Protein AF-A0A640Y9T9-F1 (afdb_monomer_lite)

Structure (mmCIF, N/CA/C/O backbone):
data_AF-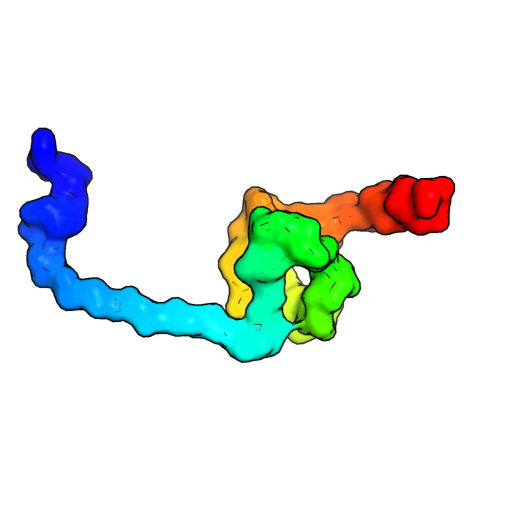A0A640Y9T9-F1
#
_entry.id   AF-A0A640Y9T9-F1
#
loop_
_atom_site.group_PDB
_atom_site.id
_atom_site.type_symbol
_atom_site.label_atom_id
_atom_site.label_alt_id
_atom_site.label_comp_id
_atom_site.label_asym_id
_atom_site.label_entity_id
_atom_site.label_seq_id
_atom_site.pdbx_PDB_ins_code
_atom_site.Cartn_x
_atom_site.Cartn_y
_atom_site.Cartn_z
_atom_site.occupancy
_atom_site.B_iso_or_equiv
_atom_site.auth_seq_id
_atom_site.auth_comp_id
_atom_site.auth_asym_id
_atom_site.auth_atom_id
_atom_site.pdbx_PDB_model_num
ATOM 1 N N . ALA A 1 1 ? 19.739 5.877 -25.647 1.00 61.28 1 ALA A N 1
ATOM 2 C CA . ALA A 1 1 ? 18.670 4.867 -25.824 1.00 61.28 1 ALA A CA 1
ATOM 3 C C . ALA A 1 1 ? 19.102 3.484 -25.325 1.00 61.28 1 ALA A C 1
ATOM 5 O O . ALA A 1 1 ? 18.248 2.654 -25.055 1.00 61.28 1 ALA A O 1
ATOM 6 N N . ASP A 1 2 ? 20.405 3.250 -25.153 1.00 81.19 2 ASP A N 1
ATOM 7 C CA . ASP A 1 2 ? 21.012 1.9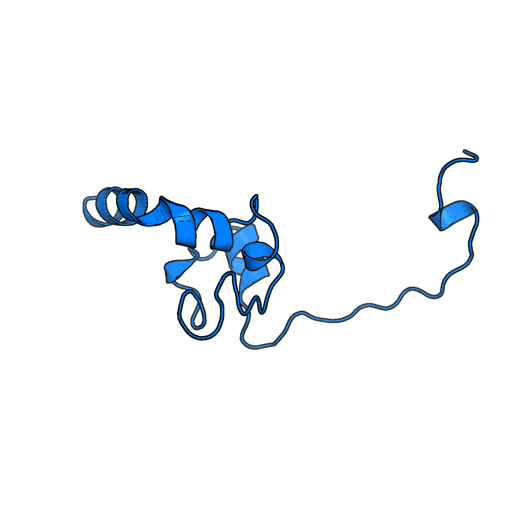47 -24.844 1.00 81.19 2 ASP A CA 1
ATOM 8 C C . ASP A 1 2 ? 20.843 1.443 -23.399 1.00 81.19 2 ASP A C 1
ATOM 10 O O . ASP A 1 2 ? 21.360 0.381 -23.057 1.00 81.19 2 ASP A O 1
ATOM 14 N N . LEU A 1 3 ? 20.140 2.180 -22.533 1.00 90.94 3 LEU A N 1
ATOM 15 C CA . LEU A 1 3 ? 19.920 1.810 -21.124 1.00 90.94 3 LEU A CA 1
ATOM 16 C C . LEU A 1 3 ? 18.465 1.423 -20.817 1.00 90.94 3 LEU A C 1
ATOM 18 O O . LEU A 1 3 ? 18.136 1.158 -19.668 1.00 90.94 3 LEU A O 1
ATOM 22 N N . ASP A 1 4 ? 17.607 1.372 -21.835 1.00 92.12 4 ASP A N 1
ATOM 23 C CA . ASP A 1 4 ? 16.219 0.939 -21.699 1.00 92.12 4 ASP A CA 1
ATOM 24 C C . ASP A 1 4 ? 16.116 -0.577 -21.934 1.00 92.12 4 ASP A C 1
ATOM 26 O O . ASP A 1 4 ? 16.396 -1.072 -23.032 1.00 92.12 4 ASP A O 1
ATOM 30 N N . ALA A 1 5 ? 15.744 -1.318 -20.887 1.00 91.69 5 ALA A N 1
ATOM 31 C CA . ALA A 1 5 ? 15.626 -2.771 -20.939 1.00 91.69 5 ALA A CA 1
ATOM 32 C C . ALA A 1 5 ? 14.513 -3.231 -21.894 1.00 91.69 5 ALA A C 1
ATOM 34 O O . ALA A 1 5 ? 14.720 -4.201 -22.624 1.00 91.69 5 ALA A O 1
ATOM 35 N N . GLU A 1 6 ? 13.386 -2.514 -21.959 1.00 90.00 6 GLU A N 1
ATOM 36 C CA . GLU A 1 6 ? 12.250 -2.876 -22.818 1.00 90.00 6 GLU A CA 1
ATOM 37 C C . GLU A 1 6 ? 12.611 -2.765 -24.304 1.00 90.00 6 GLU A C 1
ATOM 39 O O . GLU A 1 6 ? 12.102 -3.509 -25.139 1.00 90.00 6 GLU A O 1
ATOM 44 N N . ARG A 1 7 ? 13.550 -1.874 -24.647 1.00 89.31 7 ARG A N 1
ATOM 45 C CA . ARG A 1 7 ? 14.052 -1.719 -26.021 1.00 89.31 7 ARG A CA 1
ATOM 46 C C . ARG A 1 7 ? 15.139 -2.724 -26.400 1.00 89.31 7 ARG A C 1
ATOM 48 O O . ARG A 1 7 ? 15.328 -2.974 -27.588 1.00 89.31 7 ARG A O 1
ATOM 55 N N . ARG A 1 8 ? 15.885 -3.260 -25.426 1.00 93.12 8 ARG A N 1
ATOM 56 C CA . ARG A 1 8 ? 16.994 -4.209 -25.663 1.00 93.12 8 ARG A CA 1
ATOM 57 C C . ARG A 1 8 ? 16.537 -5.660 -25.686 1.00 93.12 8 ARG A C 1
ATOM 59 O O . ARG A 1 8 ? 17.147 -6.463 -26.389 1.00 93.12 8 ARG A O 1
ATOM 66 N N . PHE A 1 9 ? 15.495 -5.995 -24.930 1.00 90.50 9 PHE A N 1
ATOM 67 C CA . PHE A 1 9 ? 15.036 -7.368 -24.759 1.00 90.50 9 PHE A CA 1
ATOM 68 C C . PHE A 1 9 ? 13.570 -7.503 -25.199 1.00 90.50 9 PHE A C 1
ATOM 70 O O . PHE A 1 9 ? 12.688 -6.975 -24.524 1.00 90.50 9 PHE A O 1
ATOM 77 N N . PRO A 1 10 ? 13.276 -8.212 -26.307 1.00 88.75 10 PRO A N 1
ATOM 78 C CA . PRO A 1 10 ? 11.902 -8.447 -26.734 1.00 88.75 10 PRO A CA 1
ATOM 79 C C . PRO A 1 10 ? 11.242 -9.483 -25.815 1.00 88.75 10 PRO A C 1
ATOM 81 O O . PRO A 1 10 ? 11.456 -10.687 -25.953 1.00 88.75 10 PRO A O 1
ATOM 84 N N . LEU A 1 11 ? 10.442 -9.005 -24.861 1.00 87.69 11 LEU A N 1
ATOM 85 C CA . LEU A 1 11 ? 9.657 -9.832 -23.946 1.00 87.69 11 LEU A CA 1
ATOM 86 C C . LEU A 1 11 ? 8.180 -9.808 -24.354 1.00 87.69 11 LEU A C 1
ATOM 88 O O . LEU A 1 11 ? 7.631 -8.760 -24.691 1.00 87.69 11 LEU A O 1
ATOM 92 N N . ALA A 1 12 ? 7.514 -10.961 -24.291 1.00 87.00 12 ALA A N 1
ATOM 93 C CA . ALA A 1 12 ? 6.062 -11.007 -24.405 1.00 87.00 12 ALA A CA 1
ATOM 94 C C . ALA A 1 12 ? 5.449 -10.439 -23.116 1.00 87.00 12 ALA A C 1
ATOM 96 O O . ALA A 1 12 ? 5.674 -10.972 -22.030 1.00 87.00 12 ALA A O 1
ATOM 97 N N . GLY A 1 13 ? 4.693 -9.345 -23.225 1.00 84.88 13 GLY A N 1
ATOM 98 C CA . GLY A 1 13 ? 4.027 -8.743 -22.073 1.00 84.88 13 GLY A CA 1
ATOM 99 C C . GLY A 1 13 ? 2.979 -9.686 -21.480 1.00 84.88 13 GLY A C 1
ATOM 100 O O . GLY A 1 13 ? 2.100 -10.168 -22.193 1.00 84.88 13 GLY A O 1
ATOM 101 N N . ALA A 1 14 ? 3.043 -9.915 -20.169 1.00 87.62 14 ALA A N 1
ATOM 102 C CA . ALA A 1 14 ? 2.016 -10.628 -19.419 1.00 87.62 14 ALA A CA 1
ATOM 103 C C . ALA A 1 14 ? 1.333 -9.661 -18.448 1.00 87.62 14 ALA A C 1
ATOM 105 O O . ALA A 1 14 ? 1.996 -8.901 -17.745 1.00 87.62 14 ALA A O 1
ATOM 106 N N . ARG A 1 15 ? -0.001 -9.692 -18.407 1.00 87.44 15 ARG A N 1
ATOM 107 C CA . ARG A 1 15 ? -0.788 -8.97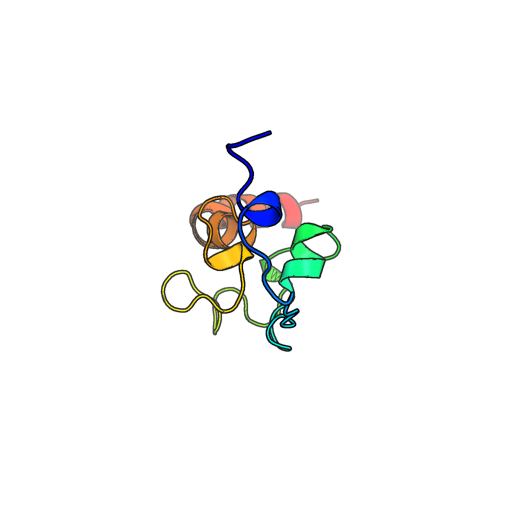7 -17.398 1.00 87.44 15 ARG A CA 1
ATOM 108 C C . ARG A 1 15 ? -1.381 -9.994 -16.440 1.00 87.44 15 ARG A C 1
ATOM 110 O O . ARG A 1 15 ? -2.072 -10.913 -16.872 1.00 87.44 15 ARG A O 1
ATOM 117 N N . VAL A 1 16 ? -1.119 -9.802 -15.155 1.00 87.50 16 VAL A N 1
ATOM 118 C CA . VAL A 1 16 ? -1.707 -10.585 -14.069 1.00 87.50 16 VAL A CA 1
ATOM 119 C C . VAL A 1 16 ? -2.548 -9.629 -13.241 1.00 87.50 16 VAL A C 1
ATOM 121 O O . VAL A 1 16 ? -2.088 -8.542 -12.900 1.00 87.50 16 VAL A O 1
ATOM 124 N N . ALA A 1 17 ? -3.798 -10.005 -12.992 1.00 86.00 17 ALA A N 1
ATOM 125 C CA . ALA A 1 17 ? -4.683 -9.224 -12.143 1.00 86.00 17 ALA A CA 1
ATOM 126 C C . ALA A 1 17 ? -4.302 -9.400 -10.669 1.00 86.00 17 ALA A C 1
ATOM 128 O O . ALA A 1 17 ? -3.827 -10.468 -10.274 1.00 86.00 17 ALA A O 1
ATOM 129 N N . ASP A 1 18 ? -4.567 -8.375 -9.862 1.00 84.69 18 ASP A N 1
ATOM 130 C CA . ASP A 1 18 ? -4.463 -8.480 -8.410 1.00 84.69 18 ASP A CA 1
ATOM 131 C C . ASP A 1 18 ? -5.409 -9.565 -7.850 1.00 84.69 18 ASP A C 1
ATOM 133 O O . ASP A 1 18 ? -6.444 -9.876 -8.462 1.00 84.69 18 ASP A O 1
ATOM 137 N N . PRO A 1 19 ? -5.092 -10.138 -6.672 1.00 88.38 19 PRO A N 1
ATOM 138 C CA . PRO A 1 19 ? -5.992 -11.048 -5.971 1.00 88.38 19 PRO A CA 1
ATOM 139 C C . PRO A 1 19 ? -7.373 -10.420 -5.762 1.00 88.38 19 PRO A C 1
ATOM 141 O O . PRO A 1 19 ? -7.482 -9.249 -5.402 1.00 88.38 19 PRO A O 1
ATOM 144 N N . ARG A 1 20 ? -8.442 -11.209 -5.941 1.00 88.06 20 ARG A N 1
ATOM 145 C CA . ARG A 1 20 ? -9.831 -10.707 -5.899 1.00 88.06 20 ARG A CA 1
ATOM 146 C C . ARG A 1 20 ? -10.218 -10.116 -4.546 1.00 88.06 20 ARG A C 1
ATOM 148 O O . ARG A 1 20 ? -11.060 -9.226 -4.494 1.00 88.06 20 ARG A O 1
ATOM 155 N N . GLU A 1 21 ? -9.641 -10.620 -3.460 1.00 90.38 21 GLU A N 1
ATOM 156 C CA . GLU A 1 21 ? -9.851 -10.072 -2.119 1.00 90.38 21 GLU A CA 1
ATOM 157 C C . GLU A 1 21 ? -9.140 -8.732 -1.868 1.00 90.38 21 GLU A C 1
ATOM 159 O O . GLU A 1 21 ? -9.453 -8.049 -0.891 1.00 90.38 21 GLU A O 1
ATOM 164 N N . CYS A 1 22 ? -8.192 -8.337 -2.720 1.00 94.62 22 CYS A N 1
ATOM 165 C CA . CYS A 1 22 ? -7.397 -7.137 -2.527 1.00 94.62 22 CYS A CA 1
ATOM 166 C C . CYS A 1 22 ? -8.030 -5.912 -3.199 1.00 94.62 22 CYS A C 1
ATOM 168 O O . CYS A 1 22 ? -8.271 -5.903 -4.401 1.00 94.62 22 CYS A O 1
ATOM 170 N N . GLN A 1 23 ? -8.215 -4.831 -2.437 1.00 95.62 23 GLN A N 1
ATOM 171 C CA . GLN A 1 23 ? -8.766 -3.561 -2.932 1.00 95.62 23 GLN A CA 1
ATOM 172 C C . GLN A 1 23 ? -7.688 -2.464 -3.059 1.00 95.62 23 GLN A C 1
ATOM 174 O O . GLN A 1 23 ? -7.972 -1.281 -2.890 1.00 95.62 23 GLN A O 1
ATOM 179 N N . CYS A 1 24 ? -6.427 -2.832 -3.342 1.00 94.81 24 CYS A N 1
ATOM 180 C CA . CYS A 1 24 ? -5.322 -1.864 -3.461 1.00 94.81 24 CYS A CA 1
ATOM 181 C C . CYS A 1 24 ? -5.596 -0.777 -4.509 1.00 94.81 24 CYS A C 1
ATOM 183 O O . CYS A 1 24 ? -5.298 0.385 -4.256 1.00 94.81 24 CYS A O 1
ATOM 185 N N . GLY A 1 25 ? -6.207 -1.124 -5.647 1.00 93.88 25 GLY A N 1
ATOM 186 C CA . GLY A 1 25 ? -6.575 -0.143 -6.671 1.00 93.88 25 GLY A CA 1
ATOM 187 C C . GLY A 1 25 ? -7.502 0.954 -6.137 1.00 93.88 25 GLY A C 1
ATOM 188 O O . GLY A 1 25 ? -7.233 2.132 -6.350 1.00 93.88 25 GLY A O 1
ATOM 189 N N . GLU A 1 26 ? -8.532 0.581 -5.372 1.00 95.81 26 GLU A N 1
ATOM 190 C CA . GLU A 1 26 ? -9.483 1.527 -4.770 1.00 95.81 26 GLU A CA 1
ATOM 191 C C . GLU A 1 26 ? -8.823 2.401 -3.691 1.00 95.81 26 GLU A C 1
ATOM 193 O O . GLU A 1 26 ? -9.133 3.589 -3.581 1.00 95.81 26 GLU A O 1
ATOM 198 N N . VAL A 1 27 ? -7.877 1.837 -2.928 1.00 95.38 27 VAL A N 1
ATOM 199 C CA . VAL A 1 27 ? -7.061 2.589 -1.960 1.00 95.38 27 VAL A CA 1
ATOM 200 C C . VAL A 1 27 ? -6.163 3.605 -2.672 1.00 95.38 27 VAL A C 1
ATOM 202 O O . VAL A 1 27 ? -6.081 4.754 -2.245 1.00 95.38 27 VAL A O 1
ATOM 205 N N . LEU A 1 28 ? -5.509 3.212 -3.770 1.00 93.19 28 LEU A N 1
ATOM 206 C CA . LEU A 1 28 ? -4.620 4.087 -4.546 1.00 93.19 28 LEU A CA 1
ATOM 207 C C . LEU A 1 28 ? -5.370 5.243 -5.209 1.00 93.19 28 LEU A C 1
ATOM 209 O O . LEU A 1 28 ? -4.843 6.350 -5.278 1.00 93.19 28 LEU A O 1
ATOM 213 N N . THR A 1 29 ? -6.604 5.013 -5.661 1.00 95.19 29 THR A N 1
ATOM 214 C CA . THR A 1 29 ? -7.462 6.078 -6.199 1.00 95.19 29 THR A CA 1
ATOM 215 C C . THR A 1 29 ? -8.132 6.915 -5.108 1.00 95.19 29 THR A C 1
ATOM 217 O O . THR A 1 29 ? -8.834 7.870 -5.429 1.00 95.19 29 THR A O 1
ATOM 220 N N . GLY A 1 30 ? -7.961 6.557 -3.829 1.00 94.19 30 GLY A N 1
ATOM 221 C CA . GLY A 1 30 ? -8.609 7.222 -2.698 1.00 94.19 30 GLY A CA 1
ATOM 222 C C . GLY A 1 30 ? -10.125 7.010 -2.632 1.00 94.19 30 GLY A C 1
ATOM 223 O O . GLY A 1 30 ? -10.808 7.770 -1.953 1.00 94.19 30 GLY A O 1
ATOM 224 N N . ALA A 1 31 ? -10.650 6.002 -3.336 1.00 97.12 31 ALA A N 1
ATOM 225 C CA . ALA A 1 31 ? -12.072 5.654 -3.319 1.00 97.12 31 ALA A CA 1
ATOM 226 C C . ALA A 1 31 ? -12.473 5.008 -1.989 1.00 97.12 31 ALA A C 1
ATOM 228 O O . ALA A 1 31 ? -13.585 5.215 -1.512 1.00 97.12 31 ALA A O 1
ATOM 229 N N . ILE A 1 32 ? -11.544 4.258 -1.392 1.00 95.50 32 ILE A N 1
ATOM 230 C CA . ILE A 1 32 ? -11.658 3.735 -0.034 1.00 95.50 32 ILE A CA 1
ATOM 231 C C . ILE A 1 32 ? -10.377 4.022 0.738 1.00 95.50 32 ILE A C 1
ATOM 233 O O . ILE A 1 32 ? -9.295 4.220 0.179 1.00 95.50 32 ILE A O 1
ATOM 237 N N . LYS A 1 33 ? -10.480 3.980 2.054 1.00 93.75 33 LYS A N 1
ATOM 238 C CA . LYS A 1 33 ? -9.357 4.040 2.970 1.00 93.75 33 LYS A CA 1
ATOM 239 C C . LYS A 1 33 ? -8.810 2.639 3.264 1.00 93.75 33 LYS A C 1
ATOM 241 O O . LYS A 1 33 ? -9.553 1.661 3.187 1.00 93.75 33 LYS A O 1
ATOM 246 N N . PRO A 1 34 ? -7.534 2.499 3.678 1.00 94.81 34 PRO A N 1
ATOM 247 C CA . PRO A 1 34 ? -6.952 1.190 3.975 1.00 94.81 34 PRO A CA 1
ATOM 248 C C . PRO A 1 34 ? -7.773 0.336 4.948 1.00 94.81 34 PRO A C 1
ATOM 250 O O . PRO A 1 34 ? -7.909 -0.858 4.727 1.00 94.81 34 PRO A O 1
ATOM 253 N N . TRP A 1 35 ? -8.373 0.928 5.985 1.00 92.44 35 TRP A N 1
ATOM 254 C CA . TRP A 1 35 ? -9.184 0.199 6.972 1.00 92.44 35 TRP A CA 1
ATOM 255 C C . TRP A 1 35 ? -10.593 -0.171 6.490 1.00 92.44 35 TRP A C 1
ATOM 257 O O . TRP A 1 35 ? -11.279 -0.920 7.177 1.00 92.44 35 TRP A O 1
ATOM 267 N N . GLU A 1 36 ? -11.025 0.346 5.340 1.00 94.81 36 GLU A N 1
ATOM 268 C CA . GLU A 1 36 ? -12.274 -0.048 4.680 1.00 94.81 36 GLU A CA 1
ATOM 269 C C . GLU A 1 36 ? -12.065 -1.264 3.759 1.00 94.81 36 GLU A C 1
ATOM 271 O O . GLU A 1 36 ? -13.027 -1.925 3.368 1.00 94.81 36 GLU A O 1
ATOM 276 N N . CYS A 1 37 ? -10.809 -1.606 3.442 1.00 95.25 37 CYS A N 1
ATOM 277 C CA . CYS A 1 37 ? -10.469 -2.822 2.708 1.00 95.25 37 CYS A CA 1
ATOM 278 C C . CYS A 1 37 ? -10.715 -4.063 3.578 1.00 95.25 37 CYS A C 1
ATOM 280 O O . CYS A 1 37 ? -10.197 -4.178 4.691 1.00 95.25 37 CYS A O 1
ATOM 282 N N . ARG A 1 38 ? -11.458 -5.038 3.042 1.00 94.44 38 ARG A N 1
ATOM 283 C CA . ARG A 1 38 ? -11.960 -6.203 3.803 1.00 94.44 38 ARG A CA 1
ATOM 284 C C . ARG A 1 38 ? -10.870 -7.067 4.439 1.00 94.44 38 ARG A C 1
ATOM 286 O O . ARG A 1 38 ? -11.109 -7.690 5.469 1.00 94.44 38 ARG A O 1
ATOM 293 N N . VAL A 1 39 ? -9.694 -7.130 3.817 1.00 96.44 39 VAL A N 1
ATOM 294 C CA . VAL A 1 39 ? -8.572 -7.969 4.270 1.00 96.44 39 VAL A CA 1
ATOM 295 C C . VAL A 1 39 ? -7.497 -7.193 5.030 1.00 96.44 39 VAL A C 1
ATOM 297 O O . VAL A 1 39 ? -6.514 -7.786 5.470 1.00 96.44 39 VAL A O 1
ATOM 300 N N . PHE A 1 40 ? -7.637 -5.874 5.181 1.00 95.75 40 PHE A N 1
ATOM 301 C CA . PHE A 1 40 ? -6.612 -5.042 5.804 1.00 95.75 40 PHE A CA 1
ATOM 302 C C . PHE A 1 40 ? -6.424 -5.363 7.290 1.00 95.75 40 PHE A C 1
ATOM 304 O O . PHE A 1 40 ? -7.365 -5.318 8.080 1.00 95.75 40 PHE A O 1
ATOM 311 N N . GLY A 1 41 ? -5.181 -5.647 7.682 1.00 93.75 41 GLY A N 1
ATOM 312 C CA . GLY A 1 41 ? -4.800 -5.917 9.067 1.00 93.75 41 GLY A CA 1
ATOM 313 C C . GLY A 1 41 ? -5.303 -7.251 9.623 1.00 93.75 41 GLY A C 1
ATOM 314 O O . GLY A 1 41 ? -5.099 -7.521 10.803 1.00 93.75 41 GLY A O 1
ATOM 315 N N . THR A 1 42 ? -5.950 -8.072 8.792 1.00 94.69 42 THR A N 1
ATOM 316 C CA . THR A 1 42 ? -6.383 -9.433 9.122 1.00 94.69 42 THR A CA 1
ATOM 317 C C . THR A 1 42 ? -5.589 -10.428 8.283 1.00 94.69 42 THR A C 1
ATOM 319 O O . THR A 1 42 ? -4.519 -10.857 8.697 1.00 94.69 42 THR A O 1
ATOM 322 N N . ALA A 1 43 ? -6.067 -10.747 7.080 1.00 95.94 43 ALA A N 1
ATOM 323 C CA . ALA A 1 43 ? -5.366 -11.612 6.139 1.00 95.94 43 ALA A CA 1
ATOM 324 C C . ALA A 1 43 ? -4.212 -10.882 5.436 1.00 95.94 43 ALA A C 1
ATOM 326 O O . ALA A 1 43 ? -3.207 -11.500 5.121 1.00 95.94 43 ALA A O 1
ATOM 327 N N . CYS A 1 44 ? -4.333 -9.572 5.204 1.00 96.44 44 CYS A N 1
ATOM 328 C CA . CYS A 1 44 ? -3.282 -8.745 4.622 1.00 96.44 44 CYS A CA 1
ATOM 329 C C . CYS A 1 44 ? -2.534 -8.002 5.735 1.00 96.44 44 CYS A C 1
ATOM 331 O O . CYS A 1 44 ? -3.075 -7.068 6.336 1.00 96.44 44 CYS A O 1
ATOM 333 N N . THR A 1 45 ? -1.291 -8.405 5.993 1.00 95.81 45 THR A N 1
ATOM 334 C CA . THR A 1 45 ? -0.372 -7.806 6.980 1.00 95.81 45 THR A CA 1
ATOM 335 C C . THR A 1 45 ? 1.014 -7.611 6.353 1.00 95.81 45 THR A C 1
ATOM 337 O O . THR A 1 45 ? 1.261 -8.140 5.270 1.00 95.81 45 THR A O 1
ATOM 340 N N . PRO A 1 46 ? 1.949 -6.881 6.988 1.00 95.00 46 PRO A N 1
ATOM 341 C CA . PRO A 1 46 ? 3.316 -6.775 6.471 1.00 95.00 46 PRO A CA 1
ATOM 342 C C . PRO A 1 46 ? 4.024 -8.133 6.323 1.00 95.00 46 PRO A C 1
ATOM 344 O O . PRO A 1 46 ? 4.803 -8.321 5.395 1.00 95.00 46 PRO A O 1
ATOM 347 N N . GLU A 1 47 ? 3.734 -9.089 7.211 1.00 95.44 47 GLU A N 1
ATOM 348 C CA . GLU A 1 47 ? 4.279 -10.455 7.158 1.00 95.44 47 GLU A CA 1
ATOM 349 C C . GLU A 1 47 ? 3.580 -11.323 6.098 1.00 95.44 47 GLU A C 1
ATOM 351 O O . GLU A 1 47 ? 4.199 -12.216 5.521 1.00 95.44 47 GLU A O 1
ATOM 356 N N . HIS A 1 48 ? 2.300 -11.052 5.817 1.00 96.00 48 HIS A N 1
ATOM 357 C CA . HIS A 1 48 ? 1.506 -11.738 4.797 1.00 96.00 48 HIS A CA 1
ATOM 358 C C . HIS A 1 48 ? 0.857 -10.729 3.840 1.00 96.00 48 HIS A C 1
ATOM 360 O O . HIS A 1 48 ? -0.337 -10.424 3.912 1.00 96.00 48 HIS A O 1
ATOM 366 N N . ALA A 1 49 ? 1.672 -10.156 2.956 1.00 94.62 49 ALA A N 1
ATOM 367 C CA . ALA A 1 49 ? 1.229 -9.103 2.056 1.00 94.62 49 ALA A CA 1
ATOM 368 C C . ALA A 1 49 ? 0.500 -9.682 0.832 1.00 94.62 49 ALA A C 1
ATOM 370 O O . ALA A 1 49 ? 1.098 -10.354 -0.005 1.00 94.62 49 ALA A O 1
ATOM 371 N N . ILE A 1 50 ? -0.795 -9.377 0.710 1.00 95.25 50 ILE A N 1
ATOM 372 C CA . ILE A 1 50 ? -1.635 -9.829 -0.415 1.00 95.25 50 ILE A CA 1
ATOM 373 C C . ILE A 1 50 ? -1.516 -8.888 -1.624 1.00 95.25 50 ILE A C 1
ATOM 375 O O . ILE A 1 50 ? -1.596 -9.329 -2.765 1.00 95.25 50 ILE A O 1
ATOM 379 N N . GLY A 1 51 ? -1.340 -7.585 -1.388 1.00 92.69 51 GLY A N 1
ATOM 380 C CA . GLY A 1 51 ? -1.308 -6.570 -2.443 1.00 92.69 51 GLY A CA 1
ATOM 381 C C . GLY A 1 51 ? -0.148 -5.596 -2.308 1.00 92.69 51 GLY A C 1
ATOM 382 O O . GLY A 1 51 ? 0.430 -5.425 -1.230 1.00 92.69 51 GLY A O 1
ATOM 383 N N . THR A 1 52 ? 0.163 -4.911 -3.408 1.00 92.56 52 THR A N 1
ATOM 384 C CA . THR A 1 52 ? 1.334 -4.025 -3.527 1.00 92.56 52 THR A CA 1
ATOM 385 C C . THR A 1 52 ? 1.350 -2.899 -2.492 1.00 92.56 52 THR A C 1
ATOM 387 O O . THR A 1 52 ? 2.418 -2.555 -1.983 1.00 92.56 52 THR A O 1
ATOM 390 N N . CYS A 1 53 ? 0.183 -2.380 -2.092 1.00 95.25 53 CYS A N 1
ATOM 391 C CA . CYS A 1 53 ? 0.102 -1.343 -1.062 1.00 95.25 53 CYS A CA 1
ATOM 392 C C . CYS A 1 53 ? 0.521 -1.819 0.337 1.00 95.25 53 CYS A C 1
ATOM 394 O O . CYS A 1 53 ? 0.740 -0.970 1.198 1.00 95.25 53 CYS A O 1
ATOM 396 N N . MET A 1 54 ? 0.582 -3.131 0.593 1.00 96.12 54 MET A N 1
ATOM 397 C CA . MET A 1 54 ? 1.081 -3.696 1.855 1.00 96.12 54 MET A CA 1
ATOM 398 C C . MET A 1 54 ? 2.552 -4.124 1.762 1.00 96.12 54 MET A C 1
ATOM 400 O O . MET A 1 54 ? 3.253 -4.088 2.766 1.00 96.12 54 MET A O 1
ATOM 404 N N . VAL A 1 55 ? 3.028 -4.500 0.568 1.00 95.38 55 VAL A N 1
ATOM 405 C CA . VAL A 1 55 ? 4.433 -4.889 0.339 1.00 95.38 55 VAL A CA 1
ATOM 406 C C . VAL A 1 55 ? 5.370 -3.687 0.464 1.00 95.38 55 VAL A C 1
ATOM 408 O O . VAL A 1 55 ? 6.449 -3.792 1.042 1.00 95.38 55 VAL A O 1
ATOM 411 N N . SER A 1 56 ? 4.978 -2.545 -0.108 1.00 92.25 56 SER A N 1
ATOM 412 C CA . SER A 1 56 ? 5.831 -1.357 -0.125 1.00 92.25 56 SER A CA 1
ATOM 413 C C . SER A 1 56 ? 5.733 -0.581 1.193 1.00 92.25 56 SER A C 1
ATOM 415 O O . SER A 1 56 ? 4.615 -0.297 1.620 1.00 92.25 56 SER A O 1
ATOM 417 N N . PRO A 1 57 ? 6.853 -0.139 1.798 1.00 88.00 57 PRO A N 1
ATOM 418 C CA . PRO A 1 57 ? 6.828 0.749 2.964 1.00 88.00 57 PRO A CA 1
ATOM 419 C C . PRO A 1 57 ? 6.209 2.121 2.654 1.00 88.00 57 PRO A C 1
ATOM 421 O O . PRO A 1 57 ? 5.654 2.759 3.546 1.00 88.00 57 PRO A O 1
ATOM 424 N N . GLU A 1 58 ? 6.256 2.554 1.392 1.00 93.44 58 GLU A N 1
ATOM 425 C CA . GLU A 1 58 ? 5.570 3.758 0.901 1.00 93.44 58 GLU A CA 1
ATOM 426 C C . GLU A 1 58 ? 4.099 3.487 0.545 1.00 93.44 58 GLU A C 1
ATOM 428 O O . GLU A 1 58 ? 3.335 4.401 0.235 1.00 93.44 58 GLU A O 1
ATOM 433 N N . GLY A 1 59 ? 3.681 2.221 0.571 1.00 94.81 59 GLY A N 1
ATOM 434 C CA . GLY A 1 59 ? 2.322 1.817 0.271 1.00 94.81 59 GLY A CA 1
ATOM 435 C C . GLY A 1 59 ? 1.344 2.314 1.332 1.00 94.81 59 GLY A C 1
ATOM 436 O O . GLY A 1 59 ? 1.588 2.206 2.534 1.00 94.81 59 GLY A O 1
ATOM 437 N N . ALA A 1 60 ? 0.192 2.817 0.885 1.00 95.31 60 ALA A N 1
ATOM 438 C CA . ALA A 1 60 ? -0.836 3.360 1.770 1.00 95.31 60 ALA A CA 1
ATOM 439 C C . ALA A 1 60 ? -1.271 2.364 2.859 1.00 95.31 60 ALA A C 1
ATOM 441 O O . ALA A 1 60 ? -1.475 2.760 4.005 1.00 95.31 60 ALA A O 1
ATOM 442 N N . CYS A 1 61 ? -1.373 1.070 2.535 1.00 96.00 61 CYS A N 1
ATOM 443 C CA . CYS A 1 61 ? -1.745 0.050 3.512 1.00 96.00 61 CYS A CA 1
ATOM 444 C C . CYS A 1 61 ? -0.628 -0.176 4.536 1.00 96.00 61 CYS A C 1
ATO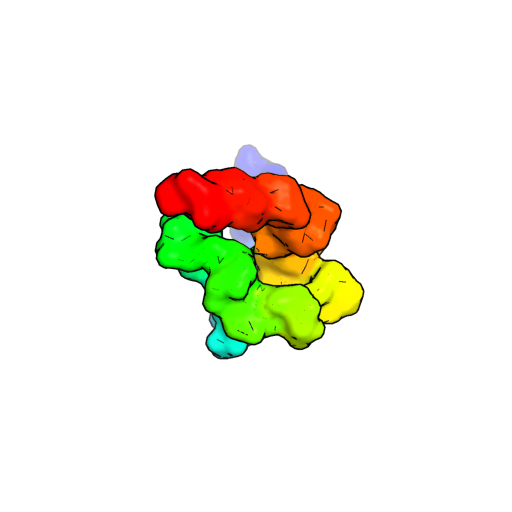M 446 O O . CYS A 1 61 ? -0.900 -0.115 5.732 1.00 96.00 61 CYS A O 1
ATOM 448 N N . ALA A 1 62 ? 0.621 -0.372 4.107 1.00 96.38 62 ALA A N 1
ATOM 449 C CA . ALA A 1 62 ? 1.743 -0.556 5.029 1.00 96.38 62 ALA A CA 1
ATOM 450 C C . ALA A 1 62 ? 1.936 0.667 5.941 1.00 96.38 62 ALA A C 1
ATOM 452 O O . ALA A 1 62 ? 2.051 0.531 7.160 1.00 96.38 62 ALA A O 1
ATOM 453 N N . ALA A 1 63 ? 1.888 1.874 5.372 1.00 94.38 63 ALA A N 1
ATOM 454 C CA . ALA A 1 63 ? 1.980 3.120 6.123 1.00 94.38 63 ALA A CA 1
ATOM 455 C C . ALA A 1 63 ? 0.857 3.229 7.167 1.00 94.38 63 ALA A C 1
ATOM 457 O 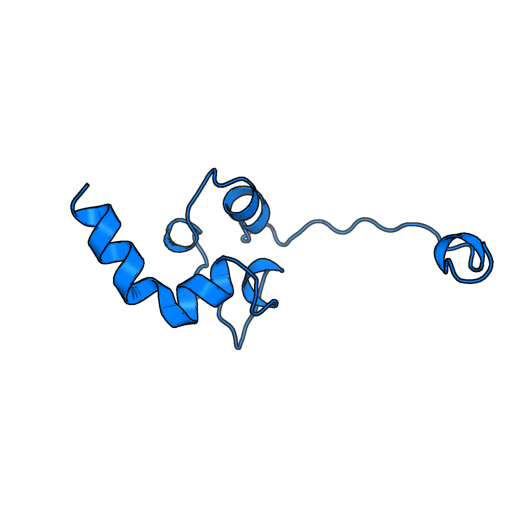O . ALA A 1 63 ? 1.104 3.558 8.330 1.00 94.38 63 ALA A O 1
ATOM 458 N N . TYR A 1 64 ? -0.378 2.892 6.788 1.00 94.38 64 TYR A N 1
ATOM 459 C CA . TYR A 1 64 ? -1.506 2.932 7.713 1.00 94.38 64 TYR A CA 1
ATOM 460 C C . TYR A 1 64 ? -1.450 1.841 8.783 1.00 94.38 64 TYR A C 1
ATOM 462 O O . TYR A 1 64 ? -1.834 2.080 9.927 1.00 94.38 64 TYR A O 1
ATOM 470 N N . TYR A 1 65 ? -0.962 0.651 8.443 1.00 93.94 65 TYR A N 1
ATOM 471 C CA . TYR A 1 65 ? -0.780 -0.435 9.399 1.00 93.94 65 TYR A CA 1
ATOM 472 C C . TYR A 1 65 ? 0.236 -0.044 10.481 1.00 93.94 65 TYR A C 1
ATOM 474 O O . TYR A 1 65 ? -0.029 -0.202 11.673 1.00 93.94 65 TYR A O 1
ATOM 482 N N . ASN A 1 66 ? 1.358 0.551 10.072 1.00 92.00 66 ASN A N 1
ATOM 483 C CA . ASN A 1 66 ? 2.442 0.928 10.976 1.00 92.00 66 ASN A CA 1
ATOM 484 C C . ASN A 1 66 ? 2.136 2.194 11.796 1.00 92.00 66 ASN A C 1
ATOM 486 O O . ASN A 1 66 ? 2.490 2.266 12.975 1.00 92.00 66 ASN A O 1
ATOM 490 N N . TYR A 1 67 ? 1.457 3.185 11.203 1.00 90.56 67 TYR A N 1
ATOM 491 C CA . TYR A 1 67 ? 1.348 4.534 11.783 1.00 90.56 67 TYR A CA 1
ATOM 492 C C . TYR A 1 67 ? -0.084 5.085 11.878 1.00 90.56 67 TYR A C 1
ATOM 494 O O . TYR A 1 67 ? -0.314 6.107 12.526 1.00 90.56 67 TYR A O 1
ATOM 502 N N . GLY A 1 68 ? -1.081 4.416 11.296 1.00 83.31 68 GLY A N 1
ATOM 503 C CA . GLY A 1 68 ? -2.447 4.935 11.129 1.00 83.31 68 GLY A CA 1
ATOM 504 C C . GLY A 1 68 ? -3.286 5.062 12.407 1.00 83.31 68 GLY A C 1
ATOM 505 O O . GLY A 1 68 ? -4.428 5.517 12.338 1.00 83.31 68 GLY A O 1
ATOM 506 N N . ARG A 1 69 ? -2.747 4.704 13.584 1.00 72.38 69 ARG A N 1
ATOM 507 C CA . ARG A 1 69 ? -3.444 4.811 14.883 1.00 72.38 69 ARG A CA 1
ATOM 508 C C . ARG A 1 69 ? -3.925 6.237 15.182 1.00 72.38 69 ARG A C 1
ATOM 510 O O . ARG A 1 69 ? -5.024 6.405 15.700 1.00 72.38 69 ARG A O 1
ATOM 517 N N . HIS A 1 70 ? -3.143 7.251 14.814 1.00 67.12 70 HIS A N 1
ATOM 518 C CA . HIS A 1 70 ? -3.504 8.660 15.021 1.00 67.12 70 HIS A CA 1
ATOM 519 C C . HIS A 1 70 ? -4.428 9.216 13.929 1.00 67.12 70 HIS A C 1
ATOM 521 O O . HIS A 1 70 ? -5.168 10.168 14.167 1.00 67.12 70 HIS A O 1
ATOM 527 N N . THR A 1 71 ? -4.415 8.618 12.737 1.00 69.00 71 THR A N 1
ATOM 528 C CA . THR A 1 71 ? -5.213 9.075 11.594 1.00 69.00 71 THR A CA 1
ATOM 529 C C . THR A 1 71 ? -6.695 8.733 11.778 1.00 69.00 71 THR A C 1
ATOM 531 O O . THR A 1 71 ? -7.527 9.623 11.626 1.00 69.00 71 THR A O 1
ATOM 534 N N . ARG A 1 72 ? -7.023 7.517 12.261 1.00 68.31 72 ARG A N 1
ATOM 535 C CA . ARG A 1 72 ? -8.419 7.115 12.568 1.00 68.31 72 ARG A CA 1
ATOM 536 C C . ARG A 1 72 ? -9.106 8.054 13.558 1.00 68.31 72 ARG A C 1
ATOM 538 O O . ARG A 1 72 ? -10.287 8.339 13.417 1.00 68.31 72 ARG A O 1
ATOM 545 N N . GLN A 1 73 ? -8.374 8.525 14.570 1.00 63.69 73 GLN A N 1
ATOM 546 C CA . GLN A 1 73 ? -8.926 9.390 15.619 1.00 63.69 73 GLN A CA 1
ATOM 547 C C . GLN A 1 73 ? -9.270 10.790 15.107 1.00 63.69 73 GLN A C 1
ATOM 549 O O . GLN A 1 73 ? -10.210 11.399 15.599 1.00 63.69 73 GLN A O 1
ATOM 554 N N . ARG A 1 74 ? -8.526 11.301 14.121 1.00 61.94 74 ARG A N 1
ATOM 555 C CA . ARG A 1 74 ? -8.800 12.611 13.516 1.00 61.94 74 ARG A CA 1
ATOM 556 C C . ARG A 1 74 ? -10.007 12.569 12.586 1.00 61.94 74 ARG A C 1
ATOM 558 O O . ARG A 1 74 ? -10.741 13.543 12.522 1.00 61.94 74 ARG A O 1
ATOM 565 N N . GLU A 1 75 ? -10.200 11.460 11.881 1.00 63.66 75 GLU A N 1
ATOM 566 C CA . GLU A 1 75 ? -11.309 11.293 10.935 1.00 63.66 75 GLU A CA 1
ATOM 567 C C . GLU A 1 75 ? -12.624 10.911 11.632 1.00 63.66 75 GLU A C 1
ATOM 569 O O . GLU A 1 75 ? -13.679 11.314 11.169 1.00 63.66 75 GLU A O 1
ATOM 574 N N . ALA A 1 76 ? -12.588 10.218 12.777 1.00 59.47 76 ALA A N 1
ATOM 575 C CA . ALA A 1 76 ? -13.790 9.908 13.564 1.00 59.47 76 ALA A CA 1
ATOM 576 C C . ALA A 1 76 ? -14.421 11.124 14.280 1.00 59.47 76 ALA A C 1
ATOM 578 O O . ALA A 1 76 ? -15.494 11.001 14.865 1.00 59.47 76 ALA A O 1
ATOM 579 N N . VAL A 1 77 ? -13.735 12.270 14.289 1.00 57.97 77 VAL A N 1
ATOM 580 C CA . VAL A 1 77 ? -14.173 13.518 14.945 1.00 57.97 77 VAL A CA 1
ATOM 581 C C . VAL A 1 77 ? -14.619 14.570 13.910 1.00 57.97 77 VAL A C 1
ATOM 583 O O . VAL A 1 77 ? -15.045 15.658 14.293 1.00 57.97 77 VAL A O 1
ATOM 586 N N . GLY A 1 78 ? -14.518 14.257 12.613 1.00 47.56 78 GLY A N 1
ATOM 587 C CA . GLY A 1 78 ? -14.888 15.135 11.497 1.00 47.56 78 GLY A CA 1
ATOM 588 C C . GLY A 1 78 ? -16.291 14.889 10.967 1.00 47.56 78 GLY A C 1
ATOM 589 O O . GLY A 1 78 ? -16.704 13.711 10.928 1.00 47.56 78 GLY A O 1
#

Radius of gyration: 16.46 Å; chains: 1; bounding box: 36×27×42 Å

Foldseek 3Di:
DVPDPCVVDPDDDDDDDADPLDPLVCCVVVVDAQVVRPPQPNCDALVRHRDPLSVDCPRRRVVCRVPVPVVVVVVVVD

Sequence (78 aa):
ADLDAERRFPLAGARVADPRECQCGEVLTGAIKPWECRVFGTACTPEHAIGTCMVSPEGACAAYYNYGRHTRQREAVG

Secondary structure (DSSP, 8-state):
-TT-HHHHS-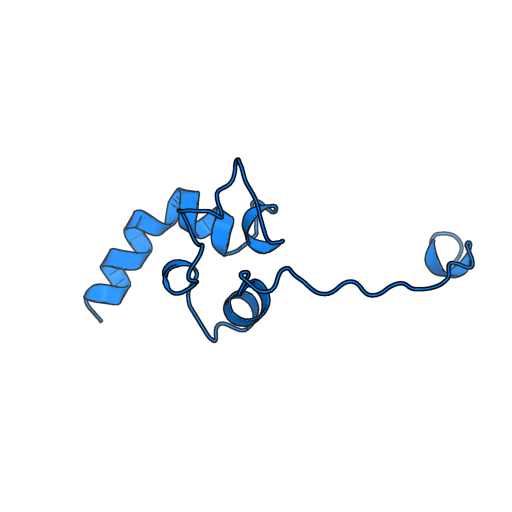------PPPTT--HHHHHTTSS-GGGSTTBTTTB-SSS--SHHHHSTTSHHHHHHHHTHHHHHHHTT-

pLDDT: mean 88.36, std 11.11, range [47.56, 97.12]